Protein AF-A0A7V3LEG4-F1 (afdb_monomer_lite)

pLDDT: mean 78.08, std 15.46, range [44.94, 95.88]

Foldseek 3Di:
DDDDPPDPDDPPPPDDPCDDPNHRLVCPVPDPVRQDDPLLVPDDFPPDDGLVNLLSVCVPPHDPPDDDDDPPCGSVSNVVSND

Secondary structure (DSSP, 8-state):
-----PPP-----SS---EETTEETT-TTS-HHHH--GGGGSS--TTPPPHHHHHHHHHHH--TT-----TT-TTTHHHHHT-

Sequence (83 aa):
MQNTKTMPQMKIPAVFETSLNGVDLSFANIHEYERTKHVHRLHPYLGKFIPQLVEVFLKHYFKKGDFILDPFMGSGTTLIEAN

Radius of gyration: 18.92 Å; chains: 1; bounding box: 25×65×34 Å

Structure (mmCIF, N/CA/C/O backbone):
data_AF-A0A7V3LEG4-F1
#
_entry.id   AF-A0A7V3LEG4-F1
#
loop_
_atom_site.group_PDB
_atom_site.id
_atom_site.type_symbol
_atom_site.label_atom_id
_atom_site.label_alt_id
_atom_site.label_comp_id
_atom_site.label_asym_id
_atom_site.label_entity_id
_atom_site.label_seq_id
_atom_site.pdbx_PDB_ins_code
_atom_site.Cartn_x
_atom_site.Cartn_y
_atom_site.Cartn_z
_atom_site.occupancy
_atom_site.B_iso_or_equiv
_atom_site.auth_seq_id
_atom_site.auth_comp_id
_atom_site.auth_asym_id
_atom_site.auth_atom_id
_atom_site.pdbx_PDB_model_num
ATOM 1 N N . MET A 1 1 ? 9.092 -55.483 16.553 1.00 48.25 1 MET A N 1
ATOM 2 C CA . MET A 1 1 ? 8.499 -54.750 15.412 1.00 48.25 1 MET A CA 1
ATOM 3 C C . MET A 1 1 ? 8.256 -53.318 15.864 1.00 48.25 1 MET A C 1
ATOM 5 O O . MET A 1 1 ? 7.402 -53.104 16.712 1.00 48.25 1 MET A O 1
ATOM 9 N N . GLN A 1 2 ? 9.092 -52.369 15.434 1.00 44.94 2 GLN A N 1
ATOM 10 C CA . GLN A 1 2 ? 8.974 -50.962 15.834 1.00 44.94 2 GLN A CA 1
ATOM 11 C C . GLN A 1 2 ? 7.923 -50.275 14.953 1.00 44.94 2 GLN A C 1
ATOM 13 O O . GLN A 1 2 ? 8.015 -50.316 13.730 1.00 44.94 2 GLN A O 1
ATOM 18 N N . ASN A 1 3 ? 6.913 -49.683 15.589 1.00 47.88 3 ASN A N 1
ATOM 19 C CA . ASN A 1 3 ? 5.842 -48.934 14.940 1.00 47.88 3 ASN A CA 1
ATOM 20 C C . ASN A 1 3 ? 6.391 -47.572 14.487 1.00 47.88 3 ASN A C 1
ATOM 22 O O . ASN A 1 3 ? 6.566 -46.662 15.300 1.00 47.88 3 ASN A O 1
ATOM 26 N N . THR A 1 4 ? 6.687 -47.424 13.198 1.00 49.53 4 THR A N 1
ATOM 27 C CA . THR A 1 4 ? 7.087 -46.142 12.611 1.00 49.53 4 THR A CA 1
ATOM 28 C C . THR A 1 4 ? 5.855 -45.251 12.490 1.00 49.53 4 THR A C 1
ATOM 30 O O . THR A 1 4 ? 5.049 -45.421 11.575 1.00 49.53 4 THR A O 1
ATOM 33 N N . LYS A 1 5 ? 5.685 -44.294 13.409 1.00 60.62 5 LYS A N 1
ATOM 34 C CA . LYS A 1 5 ? 4.745 -43.185 13.205 1.00 60.62 5 LYS A CA 1
ATOM 35 C C . LYS A 1 5 ? 5.221 -42.404 11.980 1.00 60.62 5 LYS A C 1
ATOM 37 O O . LYS A 1 5 ? 6.228 -41.705 12.042 1.00 60.62 5 LYS A O 1
ATOM 42 N N . THR A 1 6 ? 4.531 -42.569 10.859 1.00 59.97 6 THR A N 1
ATOM 43 C CA . THR A 1 6 ? 4.750 -41.782 9.645 1.00 59.97 6 THR A CA 1
ATOM 44 C C . THR A 1 6 ? 4.538 -40.307 9.970 1.00 59.97 6 THR A C 1
ATOM 46 O O . THR A 1 6 ? 3.487 -39.938 10.497 1.00 59.97 6 THR A O 1
ATOM 49 N N . MET A 1 7 ? 5.542 -39.471 9.691 1.00 47.31 7 MET A N 1
ATOM 50 C CA . MET A 1 7 ? 5.426 -38.022 9.857 1.00 47.31 7 MET A CA 1
ATOM 51 C C . MET A 1 7 ? 4.267 -37.489 9.002 1.00 47.31 7 MET A C 1
ATOM 53 O O . MET A 1 7 ? 4.095 -37.956 7.873 1.00 47.31 7 MET A O 1
ATOM 57 N N . PRO A 1 8 ? 3.463 -36.535 9.507 1.00 53.84 8 PRO A N 1
ATOM 58 C CA . PRO A 1 8 ? 2.381 -35.953 8.729 1.00 53.84 8 PRO A CA 1
ATOM 59 C C . PRO A 1 8 ? 2.973 -35.276 7.495 1.00 53.84 8 PRO A C 1
ATOM 61 O O . PRO A 1 8 ? 3.784 -34.356 7.588 1.00 53.84 8 PRO A O 1
ATOM 64 N N . GLN A 1 9 ? 2.590 -35.773 6.324 1.00 59.38 9 GLN A N 1
ATOM 65 C CA . GLN A 1 9 ? 3.048 -35.237 5.057 1.00 59.38 9 GLN A CA 1
ATOM 66 C C . GLN A 1 9 ? 2.417 -33.857 4.864 1.00 59.38 9 GLN A C 1
ATOM 68 O O . GLN A 1 9 ? 1.205 -33.739 4.674 1.00 59.38 9 GLN A O 1
ATOM 73 N N . MET A 1 10 ? 3.235 -32.808 4.947 1.00 53.12 10 MET A N 1
ATOM 74 C CA . MET A 1 10 ? 2.819 -31.446 4.632 1.00 53.12 10 MET A CA 1
ATOM 75 C C . MET A 1 10 ? 2.448 -31.403 3.147 1.00 53.12 10 MET A C 1
ATOM 77 O O . MET A 1 10 ? 3.314 -31.467 2.276 1.00 53.12 10 MET A O 1
ATOM 81 N N . LYS A 1 11 ? 1.146 -31.372 2.849 1.00 57.22 11 LYS A N 1
ATOM 82 C CA . LYS A 1 11 ? 0.648 -31.227 1.480 1.00 57.22 11 LYS A CA 1
ATOM 83 C C . LYS A 1 11 ? 0.916 -29.793 1.040 1.00 57.22 11 LYS A C 1
ATOM 85 O O . LYS A 1 11 ? 0.149 -28.899 1.378 1.00 57.22 11 LYS A O 1
ATOM 90 N N . ILE A 1 12 ? 2.014 -29.581 0.322 1.00 52.31 12 ILE A N 1
ATOM 91 C CA . ILE A 1 12 ? 2.264 -28.325 -0.385 1.00 52.31 12 ILE A CA 1
ATOM 92 C C . ILE A 1 12 ? 1.183 -28.236 -1.477 1.00 52.31 12 ILE A C 1
ATOM 94 O O . ILE A 1 12 ? 1.132 -29.133 -2.325 1.00 52.31 12 ILE A O 1
ATOM 98 N N . PRO A 1 13 ? 0.266 -27.252 -1.439 1.00 56.06 13 PRO A N 1
ATOM 99 C CA . PRO A 1 13 ? -0.764 -27.127 -2.462 1.00 56.06 13 PRO A CA 1
ATOM 100 C C . PRO A 1 13 ? -0.108 -26.936 -3.834 1.00 56.06 13 PRO A C 1
ATOM 102 O O . PRO A 1 13 ? 0.850 -26.182 -3.982 1.00 56.06 13 PRO A O 1
ATOM 105 N N . ALA A 1 14 ? -0.607 -27.673 -4.828 1.00 59.44 14 ALA A N 1
ATOM 106 C CA . ALA A 1 14 ? 0.038 -27.851 -6.130 1.00 59.44 14 ALA A CA 1
ATOM 107 C C . ALA A 1 14 ? 0.071 -26.589 -7.012 1.00 59.44 14 ALA A C 1
ATOM 109 O O . ALA A 1 14 ? 0.710 -26.598 -8.058 1.00 59.44 14 ALA A O 1
ATOM 110 N N . VAL A 1 15 ? -0.584 -25.504 -6.607 1.00 54.31 15 VAL A N 1
ATOM 111 C CA . VAL A 1 15 ? -0.541 -24.205 -7.278 1.00 54.31 15 VAL A CA 1
ATOM 112 C C . VAL A 1 15 ? -0.680 -23.164 -6.174 1.00 54.31 15 VAL A C 1
ATOM 114 O O . VAL A 1 15 ? -1.623 -23.233 -5.387 1.00 54.31 15 VAL A O 1
ATOM 117 N N . PHE A 1 16 ? 0.266 -22.229 -6.074 1.00 59.50 16 PHE A N 1
ATOM 118 C CA . PHE A 1 16 ? 0.060 -21.021 -5.279 1.00 59.50 16 PHE A CA 1
ATOM 119 C C . PHE A 1 16 ? -1.171 -20.323 -5.852 1.00 59.50 16 PHE A C 1
ATOM 121 O O . PHE A 1 16 ? -1.119 -19.819 -6.972 1.00 59.50 16 PHE A O 1
ATOM 128 N N . GLU A 1 17 ? -2.286 -20.343 -5.127 1.00 66.00 17 GLU A N 1
ATOM 129 C CA . GLU A 1 17 ? -3.495 -19.626 -5.513 1.00 66.00 17 GLU A CA 1
ATOM 130 C C . GLU A 1 17 ? -3.112 -18.143 -5.661 1.00 66.00 17 GLU A C 1
ATOM 132 O O . GLU A 1 17 ? -2.856 -17.447 -4.683 1.00 66.00 17 GLU A O 1
ATOM 137 N N . THR A 1 18 ? -2.944 -17.676 -6.904 1.00 79.75 18 THR A N 1
ATOM 138 C CA . THR A 1 18 ? -2.426 -16.328 -7.218 1.00 79.75 18 THR A CA 1
ATOM 139 C C . THR A 1 18 ? -3.550 -15.294 -7.174 1.00 79.75 18 THR A C 1
ATOM 141 O O . THR A 1 18 ? -3.462 -14.228 -7.776 1.00 79.75 18 THR A O 1
ATOM 144 N N . SER A 1 19 ? -4.640 -15.628 -6.487 1.00 87.81 19 SER A N 1
ATOM 145 C CA . SER A 1 19 ? -5.822 -14.800 -6.373 1.00 87.81 19 SER A CA 1
ATOM 146 C C . SER A 1 19 ? -6.256 -14.668 -4.927 1.00 87.81 19 SER A C 1
ATOM 148 O O . SER A 1 19 ? -6.289 -15.659 -4.202 1.00 87.81 19 SER A O 1
ATOM 150 N N . LEU A 1 20 ? -6.663 -13.464 -4.534 1.00 88.62 20 LEU A N 1
ATOM 151 C CA . LEU A 1 20 ? -7.272 -13.204 -3.232 1.00 88.62 20 LEU A CA 1
ATOM 152 C C . LEU A 1 20 ? -8.673 -12.639 -3.446 1.00 88.62 20 LEU A C 1
ATOM 154 O O . LEU A 1 20 ? -8.835 -11.636 -4.137 1.00 88.62 20 LEU A O 1
ATOM 158 N N . ASN A 1 21 ? -9.693 -13.289 -2.878 1.00 85.56 21 ASN A N 1
ATOM 159 C CA . ASN A 1 21 ? -11.105 -12.916 -3.055 1.00 85.56 21 ASN A CA 1
ATOM 160 C C . ASN A 1 21 ? -11.524 -12.740 -4.533 1.00 85.56 21 ASN A C 1
ATOM 162 O O . ASN A 1 21 ? -12.296 -11.843 -4.862 1.00 85.56 21 ASN A O 1
ATOM 166 N N . GLY A 1 22 ? -10.993 -13.571 -5.437 1.00 85.31 22 GLY A N 1
ATOM 167 C CA . GLY A 1 22 ? -11.278 -13.489 -6.875 1.00 85.31 22 GLY A CA 1
ATOM 168 C C . GLY A 1 22 ? -10.504 -12.403 -7.634 1.00 85.31 22 GLY A C 1
ATOM 169 O O . GLY A 1 22 ? -10.716 -12.248 -8.834 1.00 85.31 22 GLY A O 1
ATOM 170 N N . VAL A 1 23 ? -9.598 -11.671 -6.977 1.00 88.12 23 VAL A N 1
ATOM 171 C CA . VAL A 1 23 ? -8.682 -10.727 -7.635 1.00 88.12 23 VAL A CA 1
ATOM 172 C C . VAL A 1 23 ? -7.385 -11.443 -7.994 1.00 88.12 23 VAL A C 1
ATOM 174 O O . VAL A 1 23 ? -6.718 -11.947 -7.098 1.00 88.12 23 VAL A O 1
ATOM 177 N N . ASP A 1 24 ? -7.014 -11.458 -9.277 1.00 90.12 24 ASP A N 1
ATOM 178 C CA . ASP A 1 24 ? -5.711 -11.943 -9.755 1.00 90.12 24 ASP A CA 1
ATOM 179 C C . ASP A 1 24 ? -4.584 -10.987 -9.328 1.00 90.12 24 ASP A C 1
ATOM 181 O O . ASP A 1 24 ? -4.500 -9.847 -9.792 1.00 90.12 24 ASP A O 1
ATOM 185 N N . LEU A 1 25 ? -3.707 -11.462 -8.441 1.00 89.56 25 LEU A N 1
ATOM 186 C CA . LEU A 1 25 ? -2.612 -10.690 -7.851 1.00 89.56 25 LEU A CA 1
ATOM 187 C C . LEU A 1 25 ? -1.417 -10.515 -8.797 1.00 89.56 25 LEU A C 1
ATOM 189 O O . LEU A 1 25 ? -0.491 -9.770 -8.470 1.00 89.56 25 LEU A O 1
ATOM 193 N N . SER A 1 26 ? -1.409 -11.182 -9.957 1.00 87.19 26 SER A N 1
ATOM 194 C CA . SER A 1 26 ? -0.368 -10.979 -10.970 1.00 87.19 26 SER A CA 1
ATOM 195 C C . SER A 1 26 ? -0.483 -9.610 -11.641 1.00 87.19 26 SER A C 1
ATOM 197 O O . SER A 1 26 ? 0.516 -9.062 -12.111 1.00 87.19 26 SER A O 1
ATOM 199 N N . PHE A 1 27 ? -1.707 -9.065 -11.703 1.00 85.94 27 PHE A N 1
ATOM 200 C CA . PHE A 1 27 ? -2.051 -7.863 -12.462 1.00 85.94 27 PHE A CA 1
ATOM 201 C C . PHE A 1 27 ? -1.511 -7.880 -13.904 1.00 85.94 27 PHE A C 1
ATOM 203 O O . PHE A 1 27 ? -1.273 -6.821 -14.490 1.00 85.94 27 PHE A O 1
ATOM 210 N N . ALA A 1 28 ? -1.333 -9.071 -14.492 1.00 84.56 28 ALA A N 1
ATOM 211 C CA . ALA A 1 28 ? -0.715 -9.247 -15.807 1.00 84.56 28 ALA A CA 1
ATOM 212 C C . ALA A 1 28 ? -1.494 -8.542 -16.929 1.00 84.56 28 ALA A C 1
ATOM 214 O O . ALA A 1 28 ? -0.908 -8.118 -17.922 1.00 84.56 28 ALA A O 1
ATOM 215 N N . ASN A 1 29 ? -2.806 -8.374 -16.739 1.00 83.62 29 ASN A N 1
ATOM 216 C CA . ASN A 1 29 ? -3.706 -7.724 -17.690 1.00 83.62 29 ASN A CA 1
ATOM 217 C C . ASN A 1 29 ? -3.862 -6.205 -17.463 1.00 83.62 29 ASN A C 1
ATOM 219 O O . ASN A 1 29 ? -4.662 -5.584 -18.155 1.00 83.62 29 ASN A O 1
ATOM 223 N N . ILE A 1 30 ? -3.145 -5.597 -16.504 1.00 81.62 30 ILE A N 1
ATOM 224 C CA . ILE A 1 30 ? -3.235 -4.153 -16.218 1.00 81.62 30 ILE A CA 1
ATOM 225 C C . ILE A 1 30 ? -2.045 -3.408 -16.830 1.00 81.62 30 ILE A C 1
ATOM 227 O O . ILE A 1 30 ? -0.875 -3.681 -16.528 1.00 81.62 30 ILE A O 1
ATOM 231 N N . HIS A 1 31 ? -2.331 -2.398 -17.651 1.00 79.69 31 HIS A N 1
ATOM 232 C CA . HIS A 1 31 ? -1.289 -1.602 -18.292 1.00 79.69 31 HIS A CA 1
ATOM 233 C C . HIS A 1 31 ? -0.485 -0.773 -17.276 1.00 79.69 31 HIS A C 1
ATOM 235 O O . HIS A 1 31 ? -0.989 -0.329 -16.248 1.00 79.69 31 HIS A O 1
ATOM 241 N N . GLU A 1 32 ? 0.799 -0.522 -17.557 1.00 73.31 32 GLU A N 1
ATOM 242 C CA . GLU A 1 32 ? 1.697 0.194 -16.629 1.00 73.31 32 GLU A CA 1
ATOM 243 C C . GLU A 1 32 ? 1.209 1.601 -16.253 1.00 73.31 32 GLU A C 1
ATOM 245 O O . GLU A 1 32 ? 1.365 2.034 -15.107 1.00 73.31 32 GLU A O 1
ATOM 250 N N . TYR A 1 33 ? 0.586 2.303 -17.205 1.00 75.94 33 TYR A N 1
ATOM 251 C CA . TYR A 1 33 ? 0.035 3.636 -16.969 1.00 75.94 33 TYR A CA 1
ATOM 252 C C . TYR A 1 33 ? -1.151 3.609 -15.990 1.00 75.94 33 TYR A C 1
ATOM 254 O O . TYR A 1 33 ? -1.345 4.570 -15.254 1.00 75.94 33 TYR A O 1
ATOM 262 N N . GLU A 1 34 ? -1.895 2.500 -15.924 1.00 73.19 34 GLU A N 1
ATOM 263 C CA . GLU A 1 34 ? -2.998 2.283 -14.974 1.00 73.19 34 GLU A CA 1
ATOM 264 C C . GLU A 1 34 ? -2.473 1.817 -13.612 1.00 73.19 34 GLU A C 1
ATOM 266 O O . GLU A 1 34 ? -3.028 2.153 -12.565 1.00 73.19 34 GLU A O 1
ATOM 271 N N . ARG A 1 35 ? -1.349 1.088 -13.608 1.00 67.94 35 ARG A N 1
ATOM 272 C CA . ARG A 1 35 ? -0.645 0.653 -12.392 1.00 67.94 35 ARG A CA 1
ATOM 273 C C . ARG A 1 35 ? -0.034 1.819 -11.613 1.00 67.94 35 ARG A C 1
ATOM 275 O O . ARG A 1 35 ? 0.121 1.735 -10.401 1.00 67.94 35 ARG A O 1
ATOM 282 N N . THR A 1 36 ? 0.323 2.921 -12.268 1.00 63.91 36 THR A N 1
ATOM 283 C CA . THR A 1 36 ? 1.165 3.951 -11.644 1.00 63.91 36 THR A CA 1
ATOM 284 C C . THR A 1 36 ? 0.402 5.248 -11.370 1.00 63.91 36 THR A C 1
ATOM 286 O O . THR A 1 36 ? 0.383 6.149 -12.205 1.00 63.91 36 THR A O 1
ATOM 289 N N . LYS A 1 37 ? -0.164 5.408 -10.162 1.00 62.88 37 LYS A N 1
ATOM 290 C CA . LYS A 1 37 ? -0.646 6.731 -9.707 1.00 62.88 37 LYS A CA 1
ATOM 291 C C . LYS A 1 37 ? 0.542 7.710 -9.634 1.00 62.88 37 LYS A C 1
ATOM 293 O O . LYS A 1 37 ? 1.641 7.316 -9.241 1.00 62.88 37 LYS A O 1
ATOM 298 N N . HIS A 1 38 ? 0.330 8.981 -9.990 1.00 62.25 38 HIS A N 1
ATOM 299 C CA . HIS A 1 38 ? 1.381 10.010 -10.133 1.00 62.25 38 HIS A CA 1
ATOM 300 C C . HIS A 1 38 ? 2.309 10.134 -8.910 1.00 62.25 38 HIS A C 1
ATOM 302 O O . HIS A 1 38 ? 3.510 10.351 -9.062 1.00 62.25 38 HIS A O 1
ATOM 308 N N . VAL A 1 39 ? 1.775 9.921 -7.706 1.00 60.12 39 VAL A N 1
ATOM 309 C CA . VAL A 1 39 ? 2.519 9.983 -6.437 1.00 60.12 39 VAL A CA 1
ATOM 310 C C . VAL A 1 39 ? 3.575 8.879 -6.286 1.00 60.12 39 VAL A C 1
ATOM 312 O O . VAL A 1 39 ? 4.620 9.108 -5.686 1.00 60.12 39 VAL A O 1
ATOM 315 N N . HIS A 1 40 ? 3.390 7.717 -6.923 1.00 58.25 40 HIS A N 1
ATOM 316 C CA . HIS A 1 40 ? 4.341 6.593 -6.864 1.00 58.25 40 HIS A CA 1
ATOM 317 C C . HIS A 1 40 ? 5.531 6.747 -7.823 1.00 58.25 40 HIS A C 1
ATOM 319 O O . HIS A 1 40 ? 6.289 5.792 -8.011 1.00 58.25 40 HIS A O 1
ATOM 325 N N . ARG A 1 41 ? 5.683 7.910 -8.472 1.00 62.53 41 ARG A N 1
ATOM 326 C CA . ARG A 1 41 ? 6.822 8.257 -9.347 1.00 62.53 41 ARG A CA 1
ATOM 327 C C . ARG A 1 41 ? 7.800 9.241 -8.702 1.00 62.53 41 ARG A C 1
ATOM 329 O O . ARG A 1 41 ? 8.763 9.621 -9.358 1.00 62.53 41 ARG A O 1
ATOM 336 N N . LEU A 1 42 ? 7.571 9.641 -7.447 1.00 64.81 42 LEU A N 1
ATOM 337 C CA . LEU A 1 42 ? 8.395 10.638 -6.759 1.00 64.81 42 LEU A CA 1
ATOM 338 C C . LEU A 1 42 ? 9.876 10.224 -6.660 1.00 64.81 42 LEU A C 1
ATOM 340 O O . LEU A 1 42 ? 10.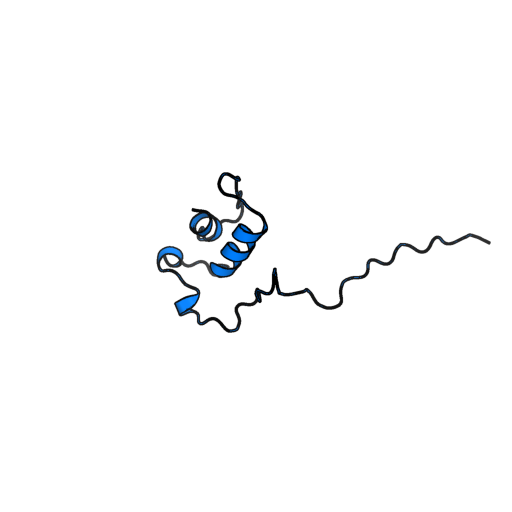751 11.079 -6.743 1.00 64.81 42 LEU A O 1
ATOM 344 N N . HIS A 1 43 ? 10.162 8.922 -6.531 1.00 67.25 43 HIS A N 1
ATOM 345 C CA . HIS A 1 43 ? 11.523 8.385 -6.520 1.00 67.25 43 HIS A CA 1
ATOM 346 C C . HIS A 1 43 ? 11.594 7.017 -7.230 1.00 67.25 43 HIS A C 1
ATOM 348 O O . HIS A 1 43 ? 10.780 6.138 -6.928 1.00 67.25 43 HIS A O 1
ATOM 354 N N . PRO A 1 44 ? 12.547 6.797 -8.158 1.00 67.12 44 PRO A N 1
ATOM 355 C CA . PRO A 1 44 ? 12.709 5.512 -8.828 1.00 67.12 44 PRO A CA 1
ATOM 356 C C . PRO A 1 44 ? 13.212 4.447 -7.845 1.00 67.12 44 PRO A C 1
ATOM 358 O O . PRO A 1 44 ? 14.240 4.608 -7.193 1.00 67.12 44 PRO A O 1
ATOM 361 N N . TYR A 1 45 ? 12.492 3.332 -7.753 1.00 72.19 45 TYR A N 1
ATOM 362 C CA . TYR A 1 45 ? 12.897 2.167 -6.972 1.00 72.19 45 TYR A CA 1
ATOM 363 C C . TYR A 1 45 ? 12.648 0.903 -7.795 1.00 72.19 45 TYR A C 1
ATOM 365 O O . TYR A 1 45 ? 11.514 0.623 -8.181 1.00 72.19 45 TYR A O 1
ATOM 373 N N . LEU A 1 46 ? 13.719 0.161 -8.093 1.00 68.00 46 LEU A N 1
ATOM 374 C CA . LEU A 1 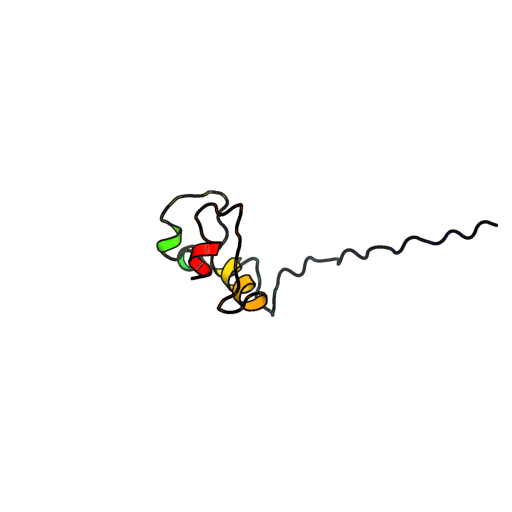46 ? 13.691 -0.963 -9.037 1.0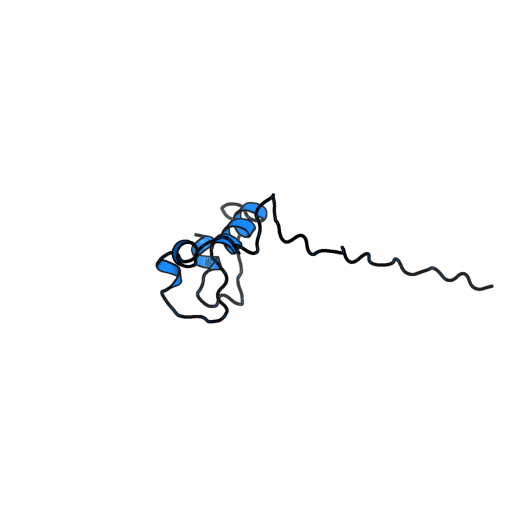0 68.00 46 LEU A CA 1
ATOM 375 C C . LEU A 1 46 ? 12.829 -2.137 -8.540 1.00 68.00 46 LEU A C 1
ATOM 377 O O . LEU A 1 46 ? 12.248 -2.852 -9.346 1.00 68.00 46 LEU A O 1
ATOM 381 N N . GLY A 1 47 ? 12.714 -2.307 -7.219 1.00 72.56 47 GLY A N 1
ATOM 382 C CA . GLY A 1 47 ? 11.914 -3.355 -6.577 1.00 72.56 47 GLY A CA 1
ATOM 383 C C . GLY A 1 47 ? 10.504 -2.922 -6.162 1.00 72.56 47 GLY A C 1
ATOM 384 O O . GLY A 1 47 ? 9.943 -3.514 -5.244 1.00 72.56 47 GLY A O 1
ATOM 385 N N . LYS A 1 48 ? 9.945 -1.856 -6.751 1.00 77.44 48 LYS A N 1
ATOM 386 C CA . LYS A 1 48 ? 8.628 -1.32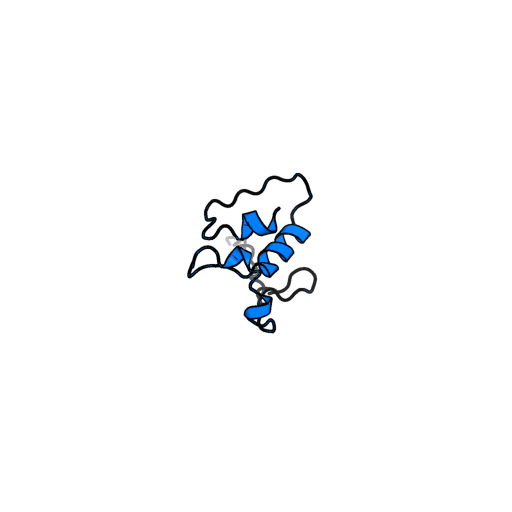9 -6.356 1.00 77.44 48 LYS A CA 1
ATOM 387 C C . LYS A 1 48 ? 7.501 -2.275 -6.783 1.00 77.44 48 LYS A C 1
ATOM 389 O O . LYS A 1 48 ? 7.392 -2.609 -7.961 1.00 77.44 48 LYS A O 1
ATOM 394 N N . PHE A 1 49 ? 6.616 -2.634 -5.854 1.00 83.06 49 PHE A N 1
ATOM 395 C CA . PHE A 1 49 ? 5.379 -3.355 -6.170 1.00 83.06 49 PHE A CA 1
ATOM 396 C C . PHE A 1 49 ? 4.279 -2.436 -6.727 1.00 83.06 49 PHE A C 1
ATOM 398 O O . PHE A 1 49 ? 4.285 -1.216 -6.559 1.00 83.06 49 PHE A O 1
ATOM 405 N N . ILE A 1 50 ? 3.317 -3.049 -7.416 1.00 87.38 50 ILE A N 1
ATOM 406 C CA . ILE A 1 50 ? 2.150 -2.385 -8.004 1.00 87.38 50 ILE A CA 1
ATOM 407 C C . ILE A 1 50 ? 1.221 -1.906 -6.867 1.00 87.38 50 ILE A C 1
ATOM 409 O O . ILE A 1 50 ? 0.856 -2.727 -6.029 1.00 87.38 50 ILE A O 1
ATOM 413 N N . PRO A 1 51 ? 0.801 -0.628 -6.816 1.00 89.62 51 PRO A N 1
ATOM 414 C CA . PRO A 1 51 ? -0.070 -0.098 -5.761 1.00 89.62 51 PRO A CA 1
ATOM 415 C C . PRO A 1 51 ? -1.358 -0.902 -5.539 1.00 89.62 51 PRO A C 1
ATOM 417 O O . PRO A 1 51 ? -1.742 -1.157 -4.402 1.00 89.62 51 PRO A O 1
ATOM 420 N N . GLN A 1 52 ? -1.981 -1.389 -6.614 1.00 89.94 52 GLN A N 1
ATOM 421 C CA . GLN A 1 52 ? -3.190 -2.215 -6.550 1.00 89.94 52 GLN A CA 1
ATOM 422 C C . GLN A 1 52 ? -2.994 -3.501 -5.737 1.00 89.94 52 GLN A C 1
ATOM 424 O O . GLN A 1 52 ? -3.932 -3.962 -5.089 1.00 89.94 52 GLN A O 1
ATOM 429 N N . LEU A 1 53 ? -1.782 -4.068 -5.728 1.00 91.31 53 LEU A N 1
ATOM 430 C CA . LEU A 1 53 ? -1.467 -5.235 -4.907 1.00 91.31 53 LEU A CA 1
ATOM 431 C C . LEU A 1 53 ? -1.625 -4.902 -3.423 1.00 91.31 53 LEU A C 1
ATOM 433 O O . LEU A 1 53 ? -2.257 -5.651 -2.681 1.00 91.31 53 LEU A O 1
ATOM 437 N N . VAL A 1 54 ? -1.105 -3.746 -3.008 1.00 92.19 54 VAL A N 1
ATOM 438 C CA . VAL A 1 54 ? -1.232 -3.259 -1.632 1.00 92.19 54 VAL A CA 1
ATOM 439 C C . VAL A 1 54 ? -2.693 -3.034 -1.279 1.00 92.19 54 VAL A C 1
ATOM 441 O O . VAL A 1 54 ? -3.131 -3.487 -0.227 1.00 92.19 54 VAL A O 1
ATOM 444 N N . GLU A 1 55 ? -3.465 -2.387 -2.156 1.00 92.06 55 GLU A N 1
ATOM 445 C CA . GLU A 1 55 ? -4.885 -2.126 -1.901 1.00 92.06 55 GLU A CA 1
ATOM 446 C C . GLU A 1 55 ? -5.670 -3.412 -1.610 1.00 92.06 55 GLU A C 1
ATOM 448 O O . GLU A 1 55 ? -6.535 -3.422 -0.732 1.00 92.06 55 GLU A O 1
ATOM 453 N N . VAL A 1 56 ? -5.374 -4.497 -2.333 1.00 94.12 56 VAL A N 1
ATOM 454 C CA . VAL A 1 56 ? -6.015 -5.801 -2.116 1.00 94.12 56 VAL A CA 1
ATOM 455 C C . VAL A 1 56 ? -5.699 -6.336 -0.718 1.00 94.12 56 VAL A C 1
ATOM 457 O O . VAL A 1 56 ? -6.612 -6.763 -0.010 1.00 94.12 56 VAL A O 1
ATOM 460 N N . PHE A 1 57 ? -4.441 -6.248 -0.279 1.00 94.00 57 PHE A N 1
ATOM 461 C CA . PHE A 1 57 ? -4.047 -6.670 1.067 1.00 94.00 57 PHE A CA 1
ATOM 462 C C . PHE A 1 57 ? -4.642 -5.783 2.163 1.00 94.00 57 PHE A C 1
ATOM 464 O O . PHE A 1 57 ? -5.171 -6.303 3.146 1.00 94.00 57 PHE A O 1
ATOM 471 N N . LEU A 1 58 ? -4.619 -4.461 1.988 1.00 94.06 58 LEU A N 1
ATOM 472 C CA . LEU A 1 58 ? -5.202 -3.522 2.947 1.00 94.06 58 LEU A CA 1
ATOM 473 C C . LEU A 1 58 ? -6.697 -3.779 3.141 1.00 94.06 58 LEU A C 1
ATOM 475 O O . LEU A 1 58 ? -7.154 -3.892 4.274 1.00 94.06 58 LEU A O 1
ATOM 479 N N . LYS A 1 59 ? -7.448 -3.961 2.048 1.00 93.00 59 LYS A N 1
ATOM 480 C CA . LYS A 1 59 ? -8.889 -4.260 2.100 1.00 93.00 59 LYS A CA 1
ATOM 481 C C . LYS A 1 59 ? -9.197 -5.612 2.743 1.00 93.00 59 LYS A C 1
ATOM 483 O O . LYS A 1 59 ? -10.265 -5.766 3.330 1.00 93.00 59 LYS A O 1
ATOM 488 N N . HIS A 1 60 ? -8.311 -6.596 2.592 1.00 94.44 60 HIS A N 1
ATOM 489 C CA . HIS A 1 60 ? -8.539 -7.944 3.107 1.00 94.44 60 HIS A CA 1
ATOM 490 C C . HIS A 1 60 ? -8.165 -8.084 4.589 1.00 94.44 60 HIS A C 1
ATOM 492 O O . HIS A 1 60 ? -8.881 -8.751 5.334 1.00 94.44 60 HIS A O 1
ATOM 498 N N . TYR A 1 61 ? -7.058 -7.473 5.018 1.00 94.88 61 TYR A N 1
ATOM 499 C CA . TYR A 1 61 ? -6.463 -7.737 6.333 1.00 94.88 61 TYR A CA 1
ATOM 500 C C . TYR A 1 61 ? -6.602 -6.593 7.340 1.00 94.88 61 TYR A C 1
ATOM 502 O O . TYR A 1 61 ? -6.479 -6.849 8.536 1.00 94.88 61 TYR A O 1
ATOM 510 N N . PHE A 1 62 ? -6.864 -5.362 6.893 1.00 95.50 62 PHE A N 1
ATOM 511 C CA . PHE A 1 62 ? -6.851 -4.180 7.754 1.00 95.50 62 PHE A CA 1
ATOM 512 C C . PHE A 1 62 ? -8.201 -3.468 7.789 1.00 95.50 62 PHE A C 1
ATOM 514 O O . PHE A 1 62 ? -9.033 -3.560 6.882 1.00 95.50 62 PHE A O 1
ATOM 521 N N . LYS A 1 63 ? -8.406 -2.714 8.864 1.00 95.38 63 LYS A N 1
ATOM 522 C CA . LYS A 1 63 ? -9.519 -1.789 9.053 1.00 95.38 63 LYS A CA 1
ATOM 523 C C . LYS A 1 63 ? -8.976 -0.396 9.338 1.00 95.38 63 LYS A C 1
ATOM 525 O O . LYS A 1 63 ? -7.845 -0.211 9.781 1.00 95.38 63 LYS A O 1
ATOM 530 N N . LYS A 1 64 ? -9.812 0.616 9.106 1.00 93.75 64 LYS A N 1
ATOM 531 C CA . LYS A 1 64 ? -9.462 1.996 9.444 1.00 93.75 64 LYS A CA 1
ATOM 532 C C . LYS A 1 64 ? -9.127 2.095 10.936 1.00 93.75 64 LYS A C 1
ATOM 534 O O . LYS A 1 64 ? -9.955 1.733 11.768 1.00 93.75 64 LYS A O 1
ATOM 539 N N . GLY A 1 65 ? -7.950 2.636 11.243 1.00 93.81 65 GLY A N 1
ATOM 540 C CA . GLY A 1 65 ? -7.438 2.769 12.609 1.00 93.81 65 GLY A CA 1
ATOM 541 C C . GLY A 1 65 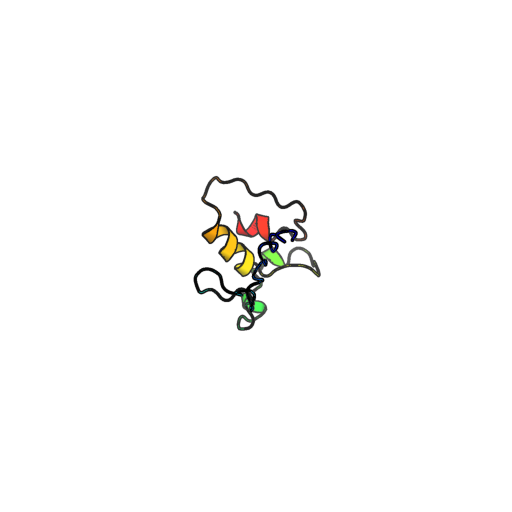? -6.441 1.684 13.021 1.00 93.81 65 GLY A C 1
ATOM 542 O O . GLY A 1 65 ? -5.806 1.843 14.060 1.00 93.81 65 GLY A O 1
ATOM 543 N N . ASP A 1 66 ? -6.260 0.633 12.218 1.00 95.88 66 ASP A N 1
ATOM 544 C CA . ASP A 1 66 ? -5.191 -0.339 12.441 1.00 95.88 66 ASP A CA 1
ATOM 545 C C . ASP A 1 66 ? -3.815 0.275 12.139 1.00 95.88 66 ASP A C 1
ATOM 547 O O . ASP A 1 66 ? -3.671 1.164 11.296 1.00 95.88 66 ASP A O 1
ATOM 551 N N . PHE A 1 67 ? -2.784 -0.226 12.821 1.00 94.12 67 PHE A N 1
ATOM 552 C CA . PHE A 1 67 ? -1.400 0.183 12.593 1.00 94.12 67 PHE A CA 1
ATOM 553 C C . PHE A 1 67 ? -0.725 -0.720 11.561 1.00 94.12 67 PHE A C 1
ATOM 555 O O . PHE A 1 67 ? -0.774 -1.946 11.665 1.00 94.12 67 PHE A O 1
ATOM 562 N N . ILE A 1 68 ? -0.034 -0.103 10.602 1.00 93.44 68 ILE A N 1
ATOM 563 C CA . ILE A 1 68 ? 0.751 -0.792 9.574 1.00 93.44 68 ILE A CA 1
ATOM 564 C C . ILE A 1 68 ? 2.225 -0.445 9.773 1.00 93.44 68 ILE A C 1
ATOM 566 O O . ILE A 1 68 ? 2.596 0.727 9.831 1.00 93.44 68 ILE A O 1
ATOM 570 N N . LEU A 1 69 ? 3.062 -1.478 9.864 1.00 93.50 69 LEU A N 1
ATOM 571 C CA . LEU A 1 69 ? 4.516 -1.364 9.910 1.00 93.50 69 LEU A CA 1
ATOM 572 C C . LEU A 1 69 ? 5.103 -1.951 8.626 1.00 93.50 69 LEU A C 1
ATOM 574 O O . LEU A 1 69 ? 4.953 -3.143 8.369 1.00 93.50 69 LEU A O 1
ATOM 578 N N . ASP A 1 70 ? 5.810 -1.124 7.859 1.00 93.06 70 ASP A N 1
ATOM 579 C CA . ASP A 1 70 ? 6.579 -1.549 6.689 1.00 93.06 70 ASP A CA 1
ATOM 580 C C . ASP A 1 70 ? 8.078 -1.272 6.929 1.00 93.06 70 ASP A C 1
ATOM 582 O O . ASP A 1 70 ? 8.539 -0.146 6.720 1.00 93.06 70 ASP A O 1
ATOM 586 N N . PRO A 1 71 ? 8.860 -2.263 7.404 1.00 93.50 71 PRO A N 1
ATOM 587 C CA . PRO A 1 71 ? 10.284 -2.077 7.686 1.00 93.50 71 PRO A CA 1
ATOM 588 C C . PRO A 1 71 ? 11.145 -2.011 6.413 1.00 93.50 71 PRO A C 1
ATOM 590 O O . PRO A 1 71 ? 12.338 -1.716 6.500 1.00 93.50 71 PRO A O 1
ATOM 593 N N . PHE A 1 72 ? 10.562 -2.264 5.236 1.00 89.94 72 PHE A N 1
ATOM 594 C CA . PHE A 1 72 ? 11.240 -2.280 3.939 1.00 89.94 72 PHE A CA 1
ATOM 595 C C . PHE A 1 72 ? 10.570 -1.316 2.957 1.00 89.94 72 PHE A C 1
ATOM 597 O O . PHE A 1 72 ? 10.415 -1.620 1.776 1.00 89.94 72 PHE A O 1
ATOM 604 N N . MET A 1 73 ? 10.207 -0.129 3.449 1.00 86.38 73 MET A N 1
ATOM 605 C CA . MET A 1 73 ? 9.289 0.788 2.772 1.00 86.38 73 MET A CA 1
ATOM 606 C C . MET A 1 73 ? 9.664 1.186 1.336 1.00 86.38 73 MET A C 1
ATOM 608 O O . MET A 1 73 ? 8.784 1.602 0.590 1.00 86.38 73 MET A O 1
ATOM 612 N N . GLY A 1 74 ? 10.929 1.076 0.913 1.00 87.38 74 GLY A N 1
ATOM 613 C CA . GLY A 1 74 ? 11.346 1.390 -0.458 1.00 87.38 74 GLY A CA 1
ATOM 614 C C . GLY A 1 74 ? 10.904 2.798 -0.878 1.00 87.38 74 GLY A C 1
ATOM 615 O O . GLY A 1 74 ? 11.299 3.783 -0.260 1.00 87.38 74 GLY A O 1
ATOM 616 N N . SER A 1 75 ? 10.053 2.900 -1.905 1.00 86.62 75 SER A N 1
ATOM 617 C CA . SER A 1 75 ? 9.442 4.166 -2.356 1.00 86.62 75 SER A CA 1
ATOM 618 C C . SER A 1 75 ? 8.214 4.624 -1.550 1.00 86.62 75 SER A C 1
ATOM 620 O O . SER A 1 75 ? 7.549 5.577 -1.944 1.00 86.62 75 SER A O 1
ATOM 622 N N . GLY A 1 76 ? 7.870 3.941 -0.460 1.00 88.94 76 GLY A N 1
ATOM 623 C CA . GLY A 1 76 ? 6.747 4.264 0.422 1.00 88.94 76 GLY A CA 1
ATOM 624 C C . GLY A 1 76 ? 5.377 3.806 -0.083 1.00 88.94 76 GLY A C 1
ATOM 625 O O . GLY A 1 76 ? 4.364 4.282 0.419 1.00 88.94 76 GLY A O 1
ATOM 626 N N . THR A 1 77 ? 5.309 2.899 -1.065 1.00 91.38 77 THR A N 1
ATOM 627 C CA . THR A 1 77 ? 4.043 2.524 -1.725 1.00 91.38 77 THR A CA 1
ATOM 628 C C . THR A 1 77 ? 3.004 1.978 -0.743 1.00 91.38 77 THR A C 1
ATOM 630 O O . THR A 1 77 ? 1.845 2.371 -0.841 1.00 91.38 77 THR A O 1
ATOM 633 N N . THR A 1 78 ? 3.405 1.166 0.245 1.00 93.25 78 THR A N 1
ATOM 634 C CA . THR A 1 78 ? 2.495 0.677 1.297 1.00 93.25 78 THR A CA 1
ATOM 635 C C . THR A 1 78 ? 1.878 1.814 2.103 1.00 93.25 78 THR A C 1
ATOM 637 O O . THR A 1 78 ? 0.672 1.838 2.322 1.00 93.25 78 THR A O 1
ATOM 640 N N . LEU A 1 79 ? 2.705 2.771 2.527 1.00 90.69 79 LEU A N 1
ATOM 641 C CA . LEU A 1 79 ? 2.289 3.872 3.395 1.00 90.69 79 LEU A CA 1
ATOM 642 C C . LEU A 1 79 ? 1.388 4.864 2.658 1.00 90.69 79 LEU A C 1
ATOM 644 O O . LEU A 1 79 ? 0.439 5.377 3.239 1.00 90.69 79 LEU A O 1
ATOM 648 N N . ILE A 1 80 ? 1.667 5.105 1.374 1.00 90.31 80 ILE A N 1
ATOM 649 C CA . ILE A 1 80 ? 0.840 5.965 0.522 1.00 90.31 80 ILE A CA 1
ATOM 650 C C . ILE A 1 80 ? -0.548 5.349 0.315 1.00 90.31 80 ILE A C 1
ATOM 652 O O . ILE A 1 80 ? -1.538 6.063 0.401 1.00 90.31 80 ILE A O 1
ATOM 656 N N . GLU A 1 81 ? -0.638 4.044 0.044 1.00 91.94 81 GLU A N 1
ATOM 657 C CA . GLU A 1 81 ? -1.935 3.379 -0.171 1.00 91.94 81 GLU A CA 1
ATOM 658 C C . GLU A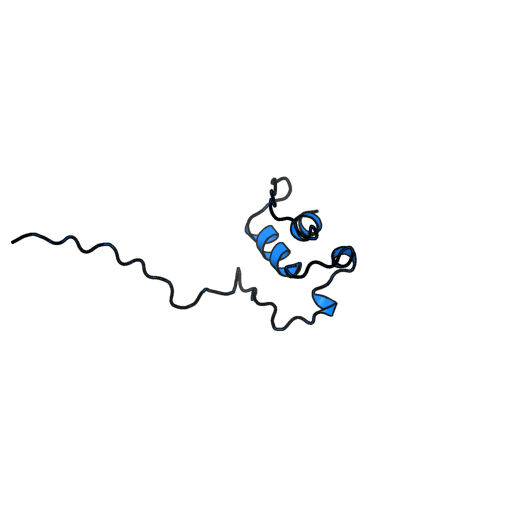 1 81 ? -2.713 3.139 1.135 1.00 91.94 81 GLU A C 1
ATOM 660 O O . GLU A 1 81 ? -3.926 2.946 1.098 1.00 91.94 81 GLU A O 1
ATOM 665 N N . ALA A 1 82 ? -2.041 3.166 2.289 1.00 91.12 82 ALA A N 1
ATOM 666 C CA . ALA A 1 82 ? -2.668 3.048 3.606 1.00 91.12 82 ALA A CA 1
ATOM 667 C C . ALA A 1 82 ? -3.321 4.346 4.121 1.00 91.12 82 ALA A C 1
ATOM 669 O O . ALA A 1 82 ? -3.990 4.305 5.156 1.00 91.12 82 ALA A O 1
ATOM 670 N N . ASN A 1 83 ? -3.112 5.477 3.440 1.00 83.56 83 ASN A N 1
ATOM 671 C CA . ASN A 1 83 ? -3.595 6.800 3.844 1.00 83.56 83 ASN A CA 1
ATOM 672 C C . ASN A 1 83 ? -4.942 7.159 3.205 1.00 83.56 83 ASN A C 1
ATOM 674 O O . ASN A 1 83 ? -5.898 7.439 3.963 1.00 83.56 83 ASN A O 1
#